Protein AF-A0A524L4I8-F1 (afdb_monomer_lite)

Radius of gyration: 10.6 Å; chains: 1; bounding box: 19×25×22 Å

Sequence (38 aa):
MNPSKITPMIQQYLSIKEAYADTLLFYRMGDFYEMFFE

Secondary structure (DSSP, 8-state):
--GGG--HHHHHHHHHHHHTTTS---EEETTEEE----

Structure (mmCIF, N/CA/C/O backbone):
data_AF-A0A524L4I8-F1
#
_entry.id   AF-A0A524L4I8-F1
#
loop_
_atom_site.group_PDB
_atom_site.id
_atom_site.type_symbol
_atom_site.label_atom_id
_atom_site.label_alt_id
_atom_site.label_comp_id
_atom_site.label_asym_id
_atom_site.label_entity_id
_atom_site.label_seq_id
_atom_site.pdbx_PDB_ins_code
_atom_site.Cartn_x
_atom_site.Cartn_y
_atom_site.Cartn_z
_atom_site.occupancy
_atom_site.B_iso_or_equiv
_atom_site.auth_seq_id
_atom_site.auth_comp_id
_atom_site.auth_asym_id
_atom_site.auth_atom_id
_atom_site.pdbx_PDB_model_num
ATOM 1 N N . MET A 1 1 ? 6.002 14.408 7.807 1.00 50.72 1 MET A N 1
ATOM 2 C CA . MET A 1 1 ? 6.365 13.766 6.523 1.00 50.72 1 MET A CA 1
ATOM 3 C C . MET A 1 1 ? 6.259 14.824 5.434 1.00 50.72 1 MET A C 1
ATOM 5 O O . MET A 1 1 ? 5.210 15.444 5.343 1.00 50.72 1 MET A O 1
ATOM 9 N N . ASN A 1 2 ? 7.335 15.115 4.690 1.00 50.28 2 ASN A N 1
ATOM 10 C CA . ASN A 1 2 ? 7.301 16.156 3.652 1.00 50.28 2 ASN A CA 1
ATOM 11 C C . ASN A 1 2 ? 6.369 15.720 2.504 1.00 50.28 2 ASN A C 1
ATOM 13 O O . ASN A 1 2 ? 6.692 14.730 1.842 1.00 50.28 2 ASN A O 1
ATOM 17 N N . PRO A 1 3 ? 5.278 16.452 2.210 1.00 56.78 3 PRO A N 1
ATOM 18 C CA . PRO A 1 3 ? 4.352 16.105 1.126 1.00 56.78 3 PRO A CA 1
ATOM 19 C C . PRO A 1 3 ? 5.023 16.120 -0.259 1.00 56.78 3 PRO A C 1
ATOM 21 O O . PRO A 1 3 ? 4.575 15.441 -1.172 1.00 56.78 3 PRO A O 1
ATOM 24 N N . SER A 1 4 ? 6.165 16.801 -0.402 1.00 58.41 4 SER A N 1
ATOM 25 C CA . SER A 1 4 ? 6.957 16.865 -1.640 1.00 58.41 4 SER A CA 1
ATOM 26 C C . SER A 1 4 ? 7.694 15.568 -2.015 1.00 58.41 4 SER A C 1
ATOM 28 O O . SER A 1 4 ? 8.330 15.527 -3.063 1.00 58.41 4 SER A O 1
ATOM 30 N N . LYS A 1 5 ? 7.667 14.526 -1.169 1.00 63.19 5 LYS A N 1
ATOM 31 C CA . LYS A 1 5 ? 8.280 13.211 -1.460 1.00 63.19 5 LYS A CA 1
ATOM 32 C C . LYS A 1 5 ? 7.275 12.150 -1.912 1.00 63.19 5 LYS A C 1
ATOM 34 O O . LYS A 1 5 ? 7.681 11.039 -2.240 1.00 63.19 5 LYS A O 1
ATOM 39 N N . ILE A 1 6 ? 5.983 12.468 -1.906 1.00 75.50 6 ILE A N 1
ATOM 40 C CA . ILE A 1 6 ? 4.927 11.515 -2.233 1.00 75.50 6 ILE A CA 1
ATOM 41 C C . ILE A 1 6 ? 4.672 11.613 -3.735 1.00 75.50 6 ILE A C 1
ATOM 43 O O . ILE A 1 6 ? 4.260 12.659 -4.233 1.00 75.50 6 ILE A O 1
ATOM 47 N N . THR A 1 7 ? 4.968 10.5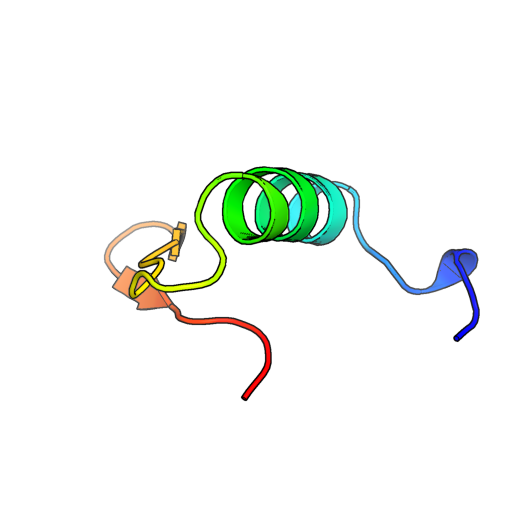48 -4.480 1.00 85.38 7 THR A N 1
ATOM 48 C CA . THR A 1 7 ? 4.658 10.532 -5.912 1.00 85.38 7 THR A CA 1
ATOM 49 C C . THR A 1 7 ? 3.135 10.511 -6.101 1.00 85.38 7 THR A C 1
ATOM 51 O O . THR A 1 7 ? 2.421 9.980 -5.243 1.00 85.38 7 THR A O 1
ATOM 54 N N . PRO A 1 8 ? 2.605 11.031 -7.224 1.00 84.50 8 PRO A N 1
ATOM 55 C CA . PRO A 1 8 ? 1.165 10.997 -7.502 1.00 84.50 8 PRO A CA 1
ATOM 56 C C . PRO A 1 8 ? 0.559 9.590 -7.385 1.00 84.50 8 PRO A C 1
ATOM 58 O O . PRO A 1 8 ? -0.583 9.421 -6.968 1.00 84.50 8 PRO A O 1
ATOM 61 N N . MET A 1 9 ? 1.356 8.571 -7.703 1.00 85.62 9 MET A N 1
ATOM 62 C CA . MET A 1 9 ? 0.968 7.173 -7.584 1.00 85.62 9 MET A CA 1
ATOM 63 C C . MET A 1 9 ? 0.826 6.722 -6.120 1.00 85.62 9 MET A C 1
ATOM 65 O O . MET A 1 9 ? -0.157 6.073 -5.772 1.00 85.62 9 MET A O 1
ATOM 69 N N . ILE A 1 10 ? 1.752 7.110 -5.239 1.00 84.25 10 ILE A N 1
ATOM 70 C CA . ILE A 1 10 ? 1.640 6.815 -3.804 1.00 84.25 10 ILE A CA 1
ATOM 71 C C . ILE A 1 10 ? 0.424 7.524 -3.197 1.00 84.25 10 ILE A C 1
ATOM 73 O O . ILE A 1 10 ? -0.238 6.959 -2.332 1.00 84.25 10 ILE A O 1
ATOM 77 N N . GLN A 1 11 ? 0.086 8.728 -3.665 1.00 85.81 11 GLN A N 1
ATOM 78 C CA . GLN A 1 11 ? -1.114 9.423 -3.199 1.00 85.81 11 GLN A CA 1
ATOM 79 C C . GLN A 1 11 ? -2.388 8.622 -3.512 1.00 85.81 11 GLN A C 1
ATOM 81 O O . GLN A 1 11 ? -3.242 8.479 -2.642 1.00 85.81 11 GLN A O 1
ATOM 86 N N . GLN A 1 12 ? -2.495 8.041 -4.714 1.00 85.19 12 GLN A N 1
ATOM 87 C CA . GLN A 1 12 ? -3.613 7.151 -5.050 1.00 85.19 12 GLN A CA 1
ATOM 88 C C . GLN A 1 12 ? -3.633 5.893 -4.181 1.00 85.19 12 GLN A C 1
ATOM 90 O O . GLN A 1 12 ? -4.694 5.506 -3.697 1.00 85.19 12 GLN A O 1
ATOM 95 N N . TYR A 1 13 ? -2.471 5.275 -3.954 1.00 87.06 13 TYR A N 1
ATOM 96 C CA . TYR A 1 13 ? -2.365 4.113 -3.075 1.00 87.06 13 TYR A CA 1
ATOM 97 C C . TYR A 1 13 ? -2.865 4.428 -1.659 1.00 87.06 13 TYR A C 1
ATOM 99 O O . TYR A 1 13 ? -3.670 3.679 -1.111 1.00 87.06 13 TYR A O 1
ATOM 107 N N . LEU A 1 14 ? -2.440 5.560 -1.090 1.00 85.62 14 LEU A N 1
ATOM 108 C CA . LEU A 1 14 ? -2.843 5.989 0.248 1.00 85.62 14 LEU A CA 1
ATOM 109 C C . LEU A 1 14 ? -4.342 6.284 0.331 1.00 85.62 14 LEU A C 1
ATOM 111 O O . LEU A 1 14 ? -4.980 5.795 1.254 1.00 85.62 14 LEU A O 1
ATOM 115 N N . SER A 1 15 ? -4.931 6.979 -0.648 1.00 87.31 15 SER A N 1
ATOM 116 C CA . SER A 1 15 ? -6.381 7.230 -0.653 1.00 87.31 15 SER A CA 1
ATOM 117 C C . SER A 1 15 ? -7.207 5.939 -0.701 1.00 87.31 15 SER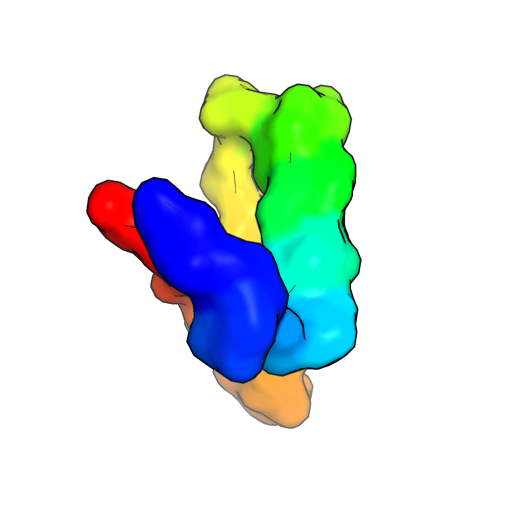 A C 1
ATOM 119 O O . SER A 1 15 ? -8.256 5.855 -0.066 1.00 87.31 15 SER A O 1
ATOM 121 N N . ILE A 1 16 ? -6.740 4.916 -1.424 1.00 86.88 16 ILE A N 1
ATOM 122 C CA . ILE A 1 16 ? -7.407 3.605 -1.461 1.00 86.88 16 ILE A CA 1
ATOM 123 C C . ILE A 1 16 ? -7.184 2.858 -0.139 1.00 86.88 16 ILE A C 1
ATOM 125 O O . ILE A 1 16 ? -8.125 2.277 0.397 1.00 86.88 16 ILE A O 1
ATOM 129 N N . LYS A 1 17 ? -5.972 2.910 0.426 1.00 85.31 17 LYS A N 1
ATOM 130 C CA . LYS A 1 17 ? -5.655 2.290 1.721 1.00 85.31 17 LYS A CA 1
ATOM 131 C C . LYS A 1 17 ? -6.446 2.923 2.867 1.00 85.31 17 LYS A C 1
ATOM 133 O O . LYS A 1 17 ? -6.891 2.198 3.741 1.00 85.31 17 LYS A O 1
ATOM 138 N N . GLU A 1 18 ? -6.695 4.231 2.849 1.00 86.38 18 GLU A N 1
ATOM 139 C CA . GLU A 1 18 ? -7.556 4.894 3.841 1.00 86.38 18 GLU A CA 1
ATOM 140 C C . GLU A 1 18 ? -9.015 4.429 3.754 1.00 86.38 18 GLU A C 1
ATOM 142 O O . GLU A 1 18 ? -9.658 4.236 4.783 1.00 86.38 18 GLU A O 1
ATOM 147 N N . ALA A 1 19 ? -9.533 4.192 2.545 1.00 87.50 19 ALA A N 1
ATOM 148 C CA . ALA A 1 19 ? -10.882 3.656 2.366 1.00 87.50 19 ALA A CA 1
ATOM 149 C C . ALA A 1 19 ? -11.011 2.190 2.826 1.00 87.50 19 ALA A C 1
ATOM 151 O O . ALA A 1 19 ? -12.105 1.757 3.184 1.00 87.50 19 ALA A O 1
ATOM 152 N N . TYR A 1 20 ? -9.904 1.438 2.839 1.00 85.25 20 TYR A N 1
ATOM 153 C CA . TYR A 1 20 ? -9.875 0.016 3.181 1.00 85.25 20 TYR A CA 1
ATOM 154 C C . TYR A 1 20 ? -8.725 -0.335 4.137 1.00 85.25 20 TYR A C 1
ATOM 156 O O . TYR A 1 20 ? -7.942 -1.253 3.882 1.00 85.25 20 TYR A O 1
ATOM 164 N N . ALA A 1 21 ? -8.638 0.399 5.251 1.00 80.56 21 ALA A N 1
ATOM 165 C CA . ALA A 1 21 ? -7.506 0.346 6.181 1.00 80.56 21 ALA A CA 1
ATOM 166 C C . ALA A 1 21 ? -7.266 -1.035 6.818 1.00 80.56 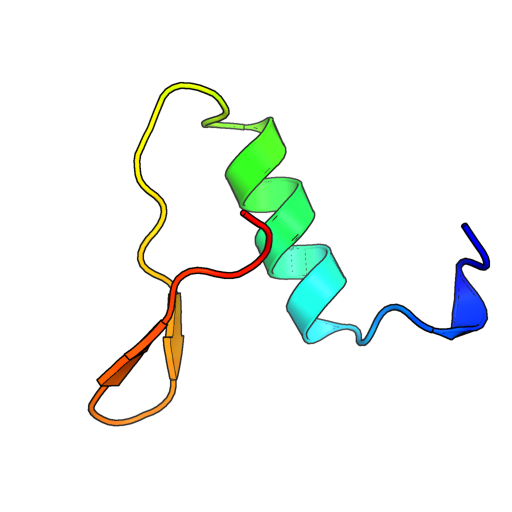21 ALA A C 1
ATOM 168 O O . ALA A 1 21 ? -6.130 -1.359 7.151 1.00 80.56 21 ALA A O 1
ATOM 169 N N . ASP A 1 22 ? -8.316 -1.848 6.949 1.00 84.06 22 ASP A N 1
ATOM 170 C CA . ASP A 1 22 ? -8.264 -3.185 7.561 1.00 84.06 22 ASP A CA 1
ATOM 171 C C . ASP A 1 22 ? -8.073 -4.314 6.529 1.00 84.06 22 ASP A C 1
ATOM 173 O O . ASP A 1 22 ? -8.206 -5.496 6.834 1.00 84.06 22 ASP A O 1
ATOM 177 N N . THR A 1 23 ? -7.798 -3.965 5.269 1.00 84.50 23 THR A N 1
ATOM 178 C CA . THR A 1 23 ? -7.676 -4.941 4.179 1.00 84.50 23 THR A CA 1
ATOM 179 C C . THR A 1 23 ? -6.290 -4.927 3.553 1.00 84.50 23 THR A C 1
ATOM 181 O O . THR A 1 23 ? -5.602 -3.905 3.512 1.00 84.50 23 THR A O 1
ATOM 184 N N . LEU A 1 24 ? -5.880 -6.081 3.026 1.00 84.62 24 LEU A N 1
ATOM 185 C CA . LEU A 1 24 ? -4.616 -6.217 2.318 1.00 84.62 24 LEU A CA 1
ATOM 186 C C . LEU A 1 24 ? -4.741 -5.633 0.904 1.00 84.62 24 LEU A C 1
ATOM 188 O O . LEU A 1 24 ? -5.427 -6.193 0.047 1.00 84.62 24 LEU A O 1
ATOM 192 N N . LEU A 1 25 ? -4.073 -4.504 0.658 1.00 85.50 25 LEU A N 1
ATOM 193 C CA . LEU A 1 25 ? -4.097 -3.823 -0.634 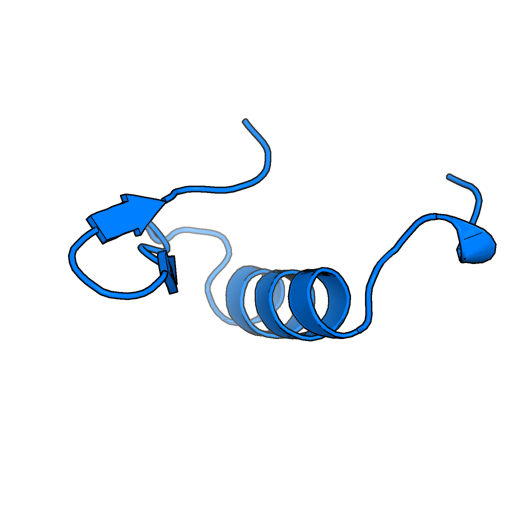1.00 85.50 25 LEU A CA 1
ATOM 194 C C . LEU A 1 25 ? -2.935 -4.287 -1.520 1.00 85.50 25 LEU A C 1
ATOM 196 O O . LEU A 1 25 ? -1.789 -3.884 -1.329 1.00 85.50 25 LEU A O 1
ATOM 200 N N . PHE A 1 26 ? -3.252 -5.090 -2.535 1.00 87.56 26 PHE A N 1
ATOM 201 C CA . PHE A 1 26 ? -2.311 -5.465 -3.588 1.00 87.56 26 PHE A CA 1
ATOM 202 C C . PHE A 1 26 ? -2.357 -4.455 -4.733 1.00 87.56 26 PHE A C 1
ATOM 204 O O . PHE A 1 26 ? -3.319 -4.407 -5.503 1.00 87.56 26 PHE A O 1
ATOM 211 N N . TYR A 1 27 ? -1.303 -3.657 -4.876 1.00 87.81 27 TYR A N 1
ATOM 212 C CA . TYR A 1 27 ? -1.199 -2.678 -5.948 1.00 87.81 27 TYR A CA 1
ATOM 213 C C . TYR A 1 27 ? -0.501 -3.296 -7.160 1.00 87.81 27 TYR A C 1
ATOM 215 O O . TYR A 1 27 ? 0.647 -3.729 -7.081 1.00 87.81 27 TYR A O 1
ATOM 223 N N . ARG A 1 28 ? -1.197 -3.356 -8.298 1.00 87.19 28 ARG A N 1
ATOM 224 C CA . ARG A 1 28 ? -0.651 -3.952 -9.521 1.00 87.19 28 ARG A CA 1
ATOM 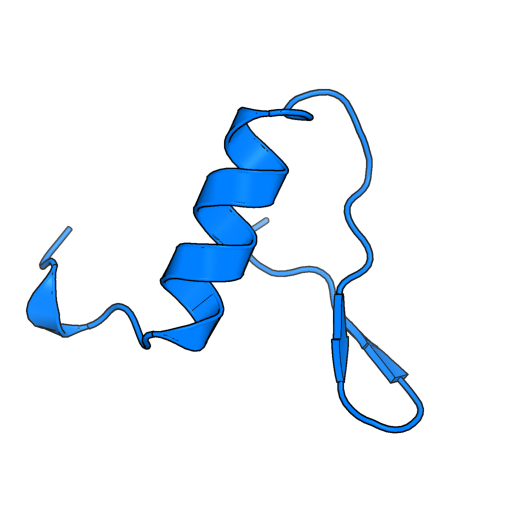225 C C . ARG A 1 28 ? 0.347 -3.002 -10.185 1.00 87.19 28 ARG A C 1
ATOM 227 O O . ARG A 1 28 ? -0.052 -1.996 -10.769 1.00 87.19 28 ARG A O 1
ATOM 234 N N . MET A 1 29 ? 1.623 -3.369 -10.170 1.00 87.25 29 MET A N 1
ATOM 235 C CA . MET A 1 29 ? 2.677 -2.733 -10.957 1.00 87.25 29 MET A CA 1
ATOM 236 C C . MET A 1 29 ? 3.106 -3.661 -12.092 1.00 87.25 29 MET A C 1
ATOM 238 O O . MET A 1 29 ? 3.957 -4.535 -11.937 1.00 87.25 29 MET A O 1
ATOM 242 N N . GLY A 1 30 ? 2.496 -3.467 -13.262 1.00 86.69 30 GLY A N 1
ATOM 243 C CA . GLY A 1 30 ? 2.780 -4.287 -14.438 1.00 86.69 30 GLY A CA 1
ATOM 244 C C . GLY A 1 30 ? 2.318 -5.734 -14.255 1.00 86.69 30 GLY A C 1
ATOM 245 O O . GLY A 1 30 ? 1.111 -5.994 -14.177 1.00 86.69 30 GLY A O 1
ATOM 246 N N . ASP A 1 31 ? 3.279 -6.658 -14.221 1.00 93.56 31 ASP A N 1
ATOM 247 C CA . ASP A 1 31 ? 3.043 -8.102 -14.073 1.00 93.56 31 ASP A CA 1
ATOM 248 C C . ASP A 1 31 ? 3.001 -8.558 -12.603 1.00 93.56 31 ASP A C 1
ATOM 250 O O . ASP A 1 31 ? 2.563 -9.665 -12.302 1.00 93.56 31 ASP A O 1
ATOM 254 N N . PHE A 1 32 ? 3.406 -7.686 -11.673 1.00 90.50 32 PHE A N 1
ATOM 255 C CA . PHE A 1 32 ? 3.500 -8.002 -10.251 1.00 90.50 32 PHE A CA 1
ATOM 256 C C . PHE A 1 32 ? 2.493 -7.214 -9.417 1.00 90.50 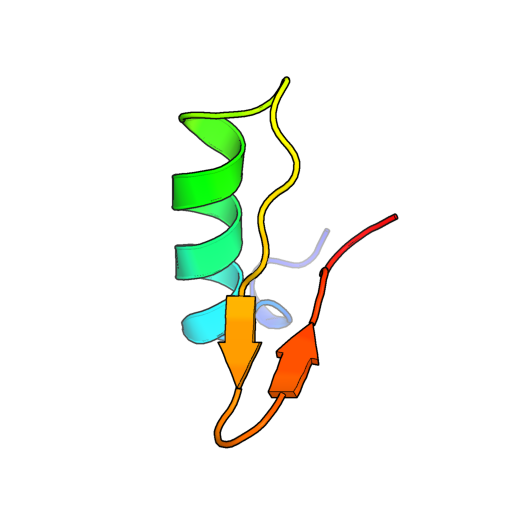32 PHE A C 1
ATOM 258 O O . PHE A 1 32 ? 1.978 -6.166 -9.821 1.00 90.50 32 PHE A O 1
ATOM 265 N N . TYR A 1 33 ? 2.240 -7.729 -8.218 1.00 89.62 33 TYR A N 1
ATOM 266 C CA . TYR A 1 33 ? 1.514 -7.027 -7.172 1.00 89.62 33 TYR A CA 1
ATOM 267 C C . TYR A 1 33 ? 2.489 -6.656 -6.059 1.00 89.62 33 TYR A C 1
ATOM 269 O O . TYR A 1 33 ? 3.129 -7.532 -5.480 1.00 89.62 33 TYR A O 1
ATOM 277 N N . GLU A 1 34 ? 2.581 -5.365 -5.759 1.00 86.19 34 GLU A N 1
ATOM 278 C CA . GLU A 1 34 ? 3.364 -4.836 -4.647 1.00 86.19 34 GLU A CA 1
ATOM 279 C C . GLU A 1 34 ? 2.448 -4.297 -3.550 1.00 86.19 34 GLU A C 1
ATOM 281 O O . GLU A 1 34 ? 1.373 -3.743 -3.802 1.00 86.19 34 GLU A O 1
ATOM 286 N N . MET A 1 35 ? 2.898 -4.465 -2.312 1.00 84.00 35 MET A N 1
ATOM 287 C CA . MET A 1 35 ? 2.301 -3.847 -1.137 1.00 84.00 35 MET A CA 1
ATOM 288 C C . MET A 1 35 ? 3.234 -2.732 -0.694 1.00 84.00 35 MET A C 1
ATOM 290 O O . MET A 1 35 ? 4.417 -2.961 -0.457 1.00 84.00 35 MET A O 1
ATOM 294 N N . PHE A 1 36 ? 2.705 -1.519 -0.592 1.00 75.56 36 PHE A N 1
ATOM 295 C CA . PHE A 1 36 ? 3.486 -0.362 -0.174 1.00 75.56 36 PHE A CA 1
ATOM 296 C C . PHE A 1 36 ? 3.191 -0.031 1.298 1.00 75.56 36 PHE A C 1
ATOM 298 O O . PHE A 1 36 ? 2.033 -0.077 1.728 1.00 75.56 36 PHE A O 1
ATOM 305 N N . PHE A 1 37 ? 4.224 0.381 2.041 1.00 64.88 37 PHE A N 1
ATOM 306 C CA . PHE A 1 37 ? 4.155 0.798 3.452 1.00 64.88 37 PHE A CA 1
ATOM 307 C C . PHE A 1 37 ? 3.740 -0.333 4.415 1.00 64.88 37 PHE A C 1
ATOM 309 O O . PHE A 1 37 ? 2.545 -0.498 4.691 1.00 64.88 37 PHE A O 1
ATOM 316 N N . GLU A 1 38 ? 4.741 -1.079 4.902 1.00 58.22 38 GLU A N 1
ATOM 317 C CA . GLU A 1 38 ? 4.676 -1.880 6.141 1.00 58.22 38 GLU A CA 1
ATOM 318 C C . GLU A 1 38 ? 4.691 -0.985 7.388 1.00 58.22 38 GLU A C 1
ATOM 320 O O . GLU A 1 38 ? 5.377 0.067 7.356 1.00 58.22 38 GLU A O 1
#

Foldseek 3Di:
DPPVVQDPVNVVVVVVCVVVVPDQDFDDDDPGTDGPDD

pLDDT: mean 80.4, std 11.54, range [50.28, 93.56]